Protein AF-A0A379V4L3-F1 (afdb_monomer_lite)

Organism: Salmonella enterica I (NCBI:txid59201)

Secondary structure (DSSP, 8-state):
-HHHHHHHHHHHHHHHHHHHHHHHHHHHHHHHHHHHHHHHHHHHHHHHPPPSS--S----SS----SS-EEETTEEEE-SPB--PPPP-S----S---TT------SS--HHHHHHHHHHHHHHHHHHHHHHHHHHHTTSB-

Sequence (142 aa):
MSTKKELQKTEEDISGIKVKLLEIENNVNGLKIKVQDIDGKVSEIIVDYVSLSRTGTQTLSSSLSVSGNYSVNGTKVIGARQTGWTAATGAALLGAFNANQAYTVSATYTQSEVSAMATGLQQARQRIKALEDAIRTHGLIN

pLDDT: mean 97.51, std 3.06, range [66.75, 98.81]

Radius of gyration: 39.5 Å; chains: 1; bounding box: 78×30×121 Å

Structure (mmCIF, N/CA/C/O backbone):
data_AF-A0A379V4L3-F1
#
_entry.id   AF-A0A379V4L3-F1
#
loop_
_atom_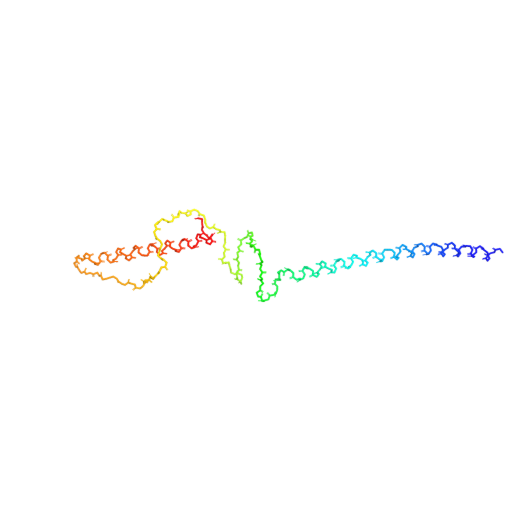site.group_PDB
_atom_site.id
_atom_site.type_symbol
_atom_site.label_atom_id
_atom_site.label_alt_id
_atom_site.label_comp_id
_atom_site.label_asym_id
_atom_site.label_entity_id
_atom_site.label_seq_id
_atom_site.pdbx_PDB_ins_code
_atom_site.Cartn_x
_atom_site.Cartn_y
_atom_site.Cartn_z
_atom_site.occupancy
_atom_site.B_iso_or_equiv
_atom_site.auth_seq_id
_atom_site.auth_comp_id
_atom_site.auth_asym_id
_atom_site.auth_atom_id
_atom_site.pdbx_PDB_model_num
ATOM 1 N N . MET A 1 1 ? 45.701 6.698 -76.635 1.00 66.75 1 MET A N 1
ATOM 2 C CA . MET A 1 1 ? 45.572 7.773 -75.620 1.00 66.75 1 MET A CA 1
ATOM 3 C C . MET A 1 1 ? 44.337 7.600 -74.723 1.00 66.75 1 MET A C 1
ATOM 5 O O . MET A 1 1 ? 44.477 7.789 -73.526 1.00 66.75 1 MET A O 1
ATOM 9 N N . SER A 1 2 ? 43.172 7.182 -75.247 1.00 83.44 2 SER A N 1
ATOM 10 C CA . SER A 1 2 ? 41.928 6.997 -74.462 1.00 83.44 2 SER A CA 1
ATOM 11 C C . SER A 1 2 ? 42.022 5.945 -73.337 1.00 83.44 2 SER A C 1
ATOM 13 O O . SER A 1 2 ? 41.715 6.269 -72.196 1.00 83.44 2 SER A O 1
ATOM 15 N N . THR A 1 3 ? 42.563 4.748 -73.592 1.00 91.69 3 THR A N 1
ATOM 16 C CA . THR A 1 3 ? 42.656 3.663 -72.587 1.00 91.69 3 THR A CA 1
ATOM 17 C C . THR A 1 3 ? 43.432 4.049 -71.323 1.00 91.69 3 THR A C 1
ATOM 19 O O . THR A 1 3 ? 43.044 3.678 -70.223 1.00 91.69 3 THR A O 1
ATOM 22 N N . LYS A 1 4 ? 44.509 4.835 -71.457 1.00 92.62 4 LYS A N 1
ATOM 23 C CA . LYS A 1 4 ? 45.320 5.292 -70.315 1.00 92.62 4 LYS A CA 1
ATOM 24 C C . LYS A 1 4 ? 44.554 6.276 -69.419 1.00 92.62 4 LYS A C 1
ATOM 26 O O . LYS A 1 4 ? 44.733 6.255 -68.210 1.00 92.62 4 LYS A O 1
ATOM 31 N N . LYS A 1 5 ? 43.698 7.118 -70.009 1.00 93.50 5 LYS A N 1
ATOM 32 C CA . LYS A 1 5 ? 42.857 8.073 -69.273 1.00 93.50 5 LYS A CA 1
ATOM 33 C C . LYS A 1 5 ? 41.744 7.359 -68.499 1.00 93.50 5 LYS A C 1
ATOM 35 O O . LYS A 1 5 ? 41.510 7.690 -67.344 1.00 93.50 5 LYS A O 1
ATOM 40 N N . GLU A 1 6 ? 41.107 6.363 -69.113 1.00 95.00 6 GLU A N 1
ATOM 41 C CA . GLU A 1 6 ? 40.108 5.524 -68.435 1.00 95.00 6 GLU A CA 1
ATOM 42 C C . GLU A 1 6 ? 40.730 4.704 -67.293 1.00 95.00 6 GLU A C 1
ATOM 44 O O . GLU A 1 6 ? 40.127 4.580 -66.228 1.00 95.00 6 GLU A O 1
ATOM 49 N N . LEU A 1 7 ? 41.963 4.205 -67.473 1.00 95.88 7 LEU A N 1
ATOM 50 C CA . LEU A 1 7 ? 42.713 3.511 -66.419 1.00 95.88 7 LEU A CA 1
ATOM 51 C C . LEU A 1 7 ? 42.954 4.427 -65.211 1.00 95.88 7 LEU A C 1
ATOM 53 O O . LEU A 1 7 ? 42.630 4.053 -64.091 1.00 95.88 7 LEU A O 1
ATOM 57 N N . GLN A 1 8 ? 43.451 5.644 -65.449 1.00 96.00 8 GLN A N 1
ATOM 58 C CA . GLN A 1 8 ? 43.707 6.618 -64.388 1.00 96.00 8 GLN A CA 1
ATOM 59 C C . GLN A 1 8 ? 42.426 6.981 -63.623 1.00 96.00 8 GLN A C 1
ATOM 61 O O . GLN A 1 8 ? 42.416 6.985 -62.396 1.00 96.00 8 GLN A O 1
ATOM 66 N N . LYS A 1 9 ? 41.320 7.230 -64.335 1.00 96.00 9 LYS A N 1
ATOM 67 C CA . LYS A 1 9 ? 40.023 7.494 -63.699 1.00 96.00 9 LYS A CA 1
ATOM 68 C C . LYS A 1 9 ? 39.566 6.311 -62.840 1.00 96.00 9 LYS A C 1
ATOM 70 O O . LYS A 1 9 ? 39.088 6.501 -61.729 1.00 96.00 9 LYS A O 1
ATOM 75 N N . THR A 1 10 ? 39.750 5.091 -63.340 1.00 96.88 10 THR A N 1
ATOM 76 C CA . THR A 1 10 ? 39.416 3.870 -62.597 1.00 96.88 10 THR A CA 1
ATOM 77 C C . THR A 1 10 ? 40.259 3.745 -61.323 1.00 96.88 10 THR A C 1
ATOM 79 O O . THR A 1 10 ? 39.732 3.375 -60.278 1.00 96.88 10 THR A O 1
ATOM 82 N N . GLU A 1 11 ? 41.553 4.073 -61.371 1.00 96.75 11 GLU A N 1
ATOM 83 C CA . GLU A 1 11 ? 42.432 4.093 -60.191 1.00 96.75 11 GLU A CA 1
ATOM 84 C C . GLU A 1 11 ? 41.975 5.128 -59.148 1.00 96.75 11 GLU A C 1
ATOM 86 O O . GLU A 1 11 ? 41.934 4.821 -57.953 1.00 96.75 11 GLU A O 1
ATOM 91 N N . GLU A 1 12 ? 41.578 6.324 -59.595 1.00 97.12 12 GLU A N 1
ATOM 92 C CA . GLU A 1 12 ? 41.015 7.383 -58.748 1.00 97.12 12 GLU A CA 1
ATOM 93 C C . GLU A 1 12 ? 39.692 6.940 -58.093 1.00 97.12 12 GLU A C 1
ATOM 95 O O . GLU A 1 12 ? 39.547 7.034 -56.870 1.00 97.12 12 GLU A O 1
ATOM 100 N N . ASP A 1 13 ? 38.766 6.374 -58.874 1.00 97.94 13 ASP A N 1
ATOM 101 C CA . ASP A 1 13 ? 37.480 5.857 -58.390 1.00 97.94 13 ASP A CA 1
ATOM 102 C C . ASP A 1 13 ? 37.679 4.717 -57.371 1.00 97.94 13 ASP A C 1
ATOM 104 O O . ASP A 1 13 ? 37.062 4.717 -56.301 1.00 97.94 13 ASP A O 1
ATOM 108 N N . ILE A 1 14 ? 38.588 3.770 -57.647 1.00 98.06 14 ILE A N 1
ATOM 109 C CA . ILE A 1 14 ? 38.945 2.678 -56.723 1.00 98.06 14 ILE A CA 1
ATOM 110 C C . ILE A 1 14 ? 39.512 3.235 -55.414 1.00 98.06 14 ILE A C 1
ATOM 112 O O . ILE A 1 14 ? 39.174 2.739 -54.336 1.00 98.06 14 ILE A O 1
ATOM 116 N N . SER A 1 15 ? 40.370 4.253 -55.486 1.00 97.56 15 SER A N 1
ATOM 117 C CA . SER A 1 15 ? 40.919 4.909 -54.297 1.00 97.56 15 SER A CA 1
ATOM 118 C C . SER A 1 15 ? 39.809 5.551 -53.455 1.00 97.56 15 SER A C 1
ATOM 120 O O . SER A 1 15 ? 39.729 5.312 -52.248 1.00 97.56 15 SER A O 1
ATOM 122 N N . GLY A 1 16 ? 38.879 6.274 -54.090 1.00 98.19 16 GLY A N 1
ATOM 123 C CA . GLY A 1 16 ? 37.725 6.872 -53.413 1.00 98.19 16 GLY A CA 1
ATOM 124 C C . GLY A 1 16 ? 36.792 5.839 -52.767 1.00 98.19 16 GLY A C 1
ATOM 125 O O . GLY A 1 16 ? 36.316 6.047 -51.649 1.00 98.19 16 GLY A O 1
ATOM 126 N N . ILE A 1 17 ? 36.563 4.700 -53.429 1.00 98.44 17 ILE A N 1
ATOM 127 C CA . ILE A 1 17 ? 35.773 3.588 -52.879 1.00 98.44 17 ILE A CA 1
ATOM 128 C C . ILE A 1 17 ? 36.450 2.992 -51.637 1.00 98.44 17 ILE A C 1
ATOM 130 O O . ILE A 1 17 ? 35.764 2.729 -50.651 1.00 98.44 17 ILE A O 1
ATOM 134 N N . LYS A 1 18 ? 37.781 2.825 -51.639 1.00 98.06 18 LYS A N 1
ATOM 135 C CA . LYS A 1 18 ? 38.526 2.305 -50.476 1.00 98.06 18 LYS A CA 1
ATOM 136 C C . LYS A 1 18 ? 38.369 3.189 -49.239 1.00 98.06 18 LYS A C 1
ATOM 138 O O . LYS A 1 18 ? 38.158 2.659 -48.153 1.00 98.06 18 LYS A O 1
ATOM 143 N N . VAL A 1 19 ? 38.430 4.515 -49.390 1.00 98.25 19 VAL A N 1
ATOM 144 C CA . VAL A 1 19 ? 38.240 5.446 -48.260 1.00 98.25 19 VAL A CA 1
ATOM 145 C C . VAL A 1 19 ? 36.835 5.309 -47.674 1.00 98.25 19 VAL A C 1
ATOM 147 O O . VAL A 1 19 ? 36.688 5.113 -46.470 1.00 98.25 19 VAL A O 1
ATOM 150 N N . LYS A 1 20 ? 35.804 5.320 -48.527 1.00 98.38 20 LYS A N 1
ATOM 151 C CA . LYS A 1 20 ? 34.413 5.143 -48.082 1.00 98.38 20 LYS A CA 1
ATOM 152 C C . LYS A 1 20 ? 34.188 3.790 -47.407 1.00 98.38 20 LYS A C 1
ATOM 154 O O . LYS A 1 20 ? 33.438 3.720 -46.440 1.00 98.38 20 LYS A O 1
ATOM 159 N N . LEU A 1 21 ? 34.830 2.724 -47.891 1.00 98.38 21 LEU A N 1
ATOM 160 C CA . LEU A 1 21 ? 34.747 1.402 -47.268 1.00 98.38 21 LEU A CA 1
ATOM 161 C C . LEU A 1 21 ? 35.324 1.418 -45.847 1.00 98.38 21 LEU A C 1
ATOM 163 O O . LEU A 1 21 ? 34.658 0.946 -44.933 1.00 98.38 21 LEU A O 1
ATOM 167 N N . LEU A 1 22 ? 36.495 2.028 -45.646 1.00 98.31 22 LEU A N 1
ATOM 168 C CA . LEU A 1 22 ? 37.100 2.175 -44.316 1.00 98.31 22 LEU A CA 1
ATOM 169 C C . LEU A 1 22 ? 36.213 2.995 -43.368 1.00 98.31 22 LEU A C 1
ATOM 171 O O . LEU A 1 22 ? 36.046 2.643 -42.201 1.00 98.31 22 LEU A O 1
ATOM 175 N N . GLU A 1 23 ? 35.612 4.083 -43.856 1.00 98.38 23 GLU A N 1
ATOM 176 C CA . GLU A 1 23 ? 34.650 4.873 -43.079 1.00 98.38 23 GLU A CA 1
ATOM 177 C C . GLU A 1 23 ? 33.422 4.040 -42.684 1.00 98.38 23 GLU A C 1
ATOM 179 O O . GLU A 1 23 ? 32.984 4.087 -41.533 1.00 98.38 23 GLU A O 1
ATOM 184 N N . ILE A 1 24 ? 32.887 3.237 -43.609 1.00 98.50 24 ILE A N 1
ATOM 185 C CA . ILE A 1 24 ? 31.759 2.336 -43.348 1.00 98.50 24 ILE A CA 1
ATOM 186 C C . ILE A 1 24 ? 32.139 1.265 -42.323 1.00 98.50 24 ILE A C 1
ATOM 188 O O . ILE A 1 24 ? 31.383 1.058 -41.378 1.00 98.50 24 ILE A O 1
ATOM 192 N N . GLU A 1 25 ? 33.293 0.612 -42.458 1.00 98.38 25 GLU A N 1
ATOM 193 C CA . GLU A 1 25 ? 33.774 -0.400 -41.507 1.00 98.38 25 GLU A CA 1
ATOM 194 C C . GLU A 1 25 ? 33.911 0.183 -40.096 1.00 98.38 25 GLU A C 1
ATOM 196 O O . GLU A 1 25 ? 33.430 -0.406 -39.123 1.00 98.38 25 GLU A O 1
ATOM 201 N N . ASN A 1 26 ? 34.483 1.384 -39.983 1.00 98.25 26 ASN A N 1
ATOM 202 C CA . ASN A 1 26 ? 34.589 2.099 -38.714 1.00 98.25 26 ASN A CA 1
ATOM 203 C C . ASN A 1 26 ? 33.212 2.435 -38.125 1.00 98.25 26 ASN A C 1
ATOM 205 O O . ASN A 1 26 ? 32.972 2.204 -36.937 1.00 98.25 26 ASN A O 1
ATOM 209 N N . ASN A 1 27 ? 32.283 2.923 -38.949 1.00 98.56 27 ASN A N 1
ATOM 210 C CA . ASN A 1 27 ? 30.920 3.229 -38.520 1.00 98.56 27 ASN A CA 1
ATOM 211 C C . ASN A 1 27 ? 30.170 1.973 -38.056 1.00 98.56 27 ASN A C 1
ATOM 213 O O . ASN A 1 27 ? 29.530 1.994 -37.004 1.00 98.56 27 ASN A O 1
ATOM 217 N N . VAL A 1 28 ? 30.272 0.867 -38.797 1.00 98.69 28 VAL A N 1
ATOM 218 C CA . VAL A 1 28 ? 29.655 -0.424 -38.453 1.00 98.69 28 VAL A CA 1
ATOM 219 C C . VAL A 1 28 ? 30.221 -0.962 -37.140 1.00 98.69 28 VAL A C 1
ATOM 221 O O . VAL A 1 28 ? 29.453 -1.388 -36.276 1.00 98.69 28 VAL A O 1
ATOM 224 N N . ASN A 1 29 ? 31.537 -0.878 -36.940 1.00 98.50 29 ASN A N 1
ATOM 225 C CA . ASN A 1 29 ? 32.169 -1.264 -35.679 1.00 98.50 29 ASN A CA 1
ATOM 226 C C . ASN A 1 29 ? 31.668 -0.407 -34.507 1.00 98.50 29 ASN A C 1
ATOM 228 O O . ASN A 1 29 ? 31.318 -0.943 -33.454 1.00 98.50 29 ASN A O 1
ATOM 232 N N . GLY A 1 30 ? 31.549 0.909 -34.702 1.00 98.50 30 GLY A N 1
ATOM 233 C CA . GLY A 1 30 ? 30.978 1.810 -33.701 1.00 98.50 30 GLY A CA 1
ATOM 234 C C . GLY A 1 30 ? 29.515 1.491 -33.370 1.00 98.50 30 GLY A C 1
ATOM 235 O O . GLY A 1 30 ? 29.124 1.505 -32.202 1.00 98.50 30 GLY A O 1
ATOM 236 N N . LEU A 1 31 ? 28.699 1.160 -34.376 1.00 98.75 31 LEU A N 1
ATOM 237 C CA . LEU A 1 31 ? 27.306 0.750 -34.180 1.00 98.75 31 LEU A CA 1
ATOM 238 C C . LEU A 1 31 ? 27.197 -0.580 -33.430 1.00 98.75 31 LEU A C 1
ATOM 240 O O . LEU A 1 31 ? 26.359 -0.699 -32.540 1.00 98.75 31 LEU A O 1
ATOM 244 N N . LYS A 1 32 ? 28.063 -1.552 -33.731 1.00 98.69 32 LYS A N 1
ATOM 245 C CA . LYS A 1 32 ? 28.089 -2.850 -33.044 1.00 98.69 32 LYS A CA 1
ATOM 246 C C . LYS A 1 32 ? 28.295 -2.692 -31.537 1.00 98.69 32 LYS A C 1
ATOM 248 O O . LYS A 1 32 ? 27.556 -3.291 -30.762 1.00 98.69 32 LYS A O 1
ATOM 253 N N . ILE A 1 33 ? 29.238 -1.841 -31.131 1.00 98.62 33 ILE A N 1
ATOM 254 C CA . ILE A 1 33 ? 29.503 -1.548 -29.714 1.00 98.62 33 ILE A CA 1
ATOM 255 C C . ILE A 1 33 ? 28.269 -0.924 -29.051 1.00 98.62 33 ILE A C 1
ATOM 257 O O . ILE A 1 33 ? 27.863 -1.353 -27.974 1.00 98.62 33 ILE A O 1
ATOM 261 N N . LYS A 1 34 ? 27.630 0.054 -29.708 1.00 98.75 34 LYS A N 1
ATOM 262 C CA . LYS A 1 34 ? 26.408 0.691 -29.187 1.00 98.75 34 LYS A CA 1
ATOM 263 C C . LYS A 1 34 ? 25.262 -0.305 -29.013 1.0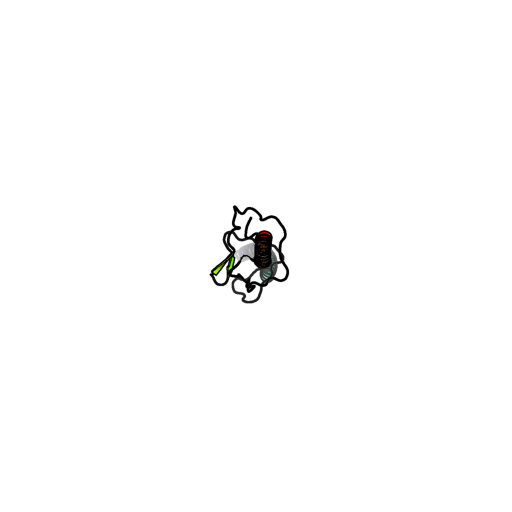0 98.75 34 LYS A C 1
ATOM 265 O O . LYS A 1 34 ? 24.546 -0.229 -28.023 1.00 98.75 34 LYS A O 1
ATOM 270 N N . VAL A 1 35 ? 25.087 -1.233 -29.954 1.00 98.81 35 VAL A N 1
ATOM 271 C CA . VAL A 1 35 ? 24.055 -2.277 -29.861 1.00 98.81 35 VAL A CA 1
ATOM 272 C C . VAL A 1 35 ? 24.321 -3.205 -28.677 1.00 98.81 35 VAL A C 1
ATOM 274 O O . VAL A 1 35 ? 23.392 -3.503 -27.938 1.00 98.81 35 VAL A O 1
ATOM 277 N N . GLN A 1 36 ? 25.573 -3.610 -28.458 1.00 98.69 36 GLN A N 1
ATOM 278 C CA . GLN A 1 36 ? 25.943 -4.446 -27.310 1.00 98.69 36 GLN A CA 1
ATOM 279 C C . GLN A 1 36 ? 25.698 -3.738 -25.967 1.00 98.69 36 GLN A C 1
ATOM 281 O O . GLN A 1 36 ? 25.189 -4.355 -25.037 1.00 98.69 36 GLN A O 1
ATOM 286 N N . ASP A 1 37 ? 26.008 -2.442 -25.873 1.00 98.69 37 ASP A N 1
ATOM 287 C CA . ASP A 1 37 ? 25.720 -1.633 -24.679 1.00 98.69 37 ASP A CA 1
ATOM 288 C C . ASP A 1 37 ? 24.208 -1.509 -24.413 1.00 98.69 37 ASP A C 1
ATOM 290 O O . ASP A 1 37 ? 23.754 -1.659 -23.279 1.00 98.69 37 ASP A O 1
ATOM 294 N N . ILE A 1 38 ? 23.408 -1.288 -25.462 1.00 98.75 38 ILE A N 1
ATOM 295 C CA . ILE A 1 38 ? 21.944 -1.229 -25.350 1.00 98.75 38 ILE A CA 1
ATOM 296 C C . ILE A 1 38 ? 21.374 -2.575 -24.894 1.00 98.75 38 ILE A C 1
ATOM 298 O O . ILE A 1 38 ? 20.514 -2.596 -24.018 1.00 98.75 38 ILE A O 1
ATOM 302 N N . ASP A 1 39 ? 21.852 -3.684 -25.455 1.00 98.69 39 ASP A N 1
ATOM 303 C CA . ASP A 1 39 ? 21.407 -5.033 -25.091 1.00 98.69 39 ASP A CA 1
ATOM 304 C C . ASP A 1 39 ? 21.683 -5.349 -23.610 1.00 98.69 39 ASP A C 1
ATOM 306 O O . ASP A 1 39 ? 20.813 -5.858 -22.894 1.00 98.69 39 ASP A O 1
ATOM 310 N N . GLY A 1 40 ? 22.854 -4.935 -23.110 1.00 98.62 40 GLY A N 1
ATOM 311 C CA . GLY A 1 40 ? 23.191 -5.007 -21.688 1.00 98.62 40 GLY A CA 1
ATOM 312 C C . GLY A 1 40 ? 22.224 -4.201 -20.816 1.00 98.62 40 GLY A C 1
ATOM 313 O O . GLY A 1 40 ? 21.623 -4.746 -19.891 1.00 98.62 40 GLY A O 1
ATOM 314 N N . LYS A 1 41 ? 21.989 -2.929 -21.157 1.00 98.69 41 LYS A N 1
ATOM 315 C CA . LYS A 1 41 ? 21.054 -2.055 -20.422 1.00 98.69 41 LYS A CA 1
ATOM 316 C C . LYS A 1 41 ? 19.620 -2.582 -20.422 1.00 98.69 41 LYS A C 1
ATOM 318 O O . LYS A 1 41 ? 18.924 -2.495 -19.413 1.00 98.69 41 LYS A O 1
ATOM 323 N N . VAL A 1 42 ? 19.157 -3.129 -21.545 1.00 98.69 42 VAL A N 1
ATOM 324 C CA . VAL A 1 42 ? 17.825 -3.743 -21.643 1.00 98.69 42 VAL A CA 1
ATOM 325 C C . VAL A 1 42 ? 17.734 -4.969 -20.737 1.00 98.69 42 VAL A C 1
ATOM 327 O O . VAL A 1 42 ? 16.736 -5.130 -20.034 1.00 98.69 42 VAL A O 1
ATOM 330 N N . SER A 1 43 ? 18.780 -5.795 -20.703 1.00 98.38 43 SER A N 1
ATOM 331 C CA . SER A 1 43 ? 18.841 -6.965 -19.824 1.00 98.38 43 SER A CA 1
ATOM 332 C C . SER A 1 43 ? 18.758 -6.576 -18.345 1.00 98.38 43 SER A C 1
ATOM 334 O O . SER A 1 43 ? 18.002 -7.198 -17.601 1.00 98.38 43 SER A O 1
ATOM 336 N N . GLU A 1 44 ? 19.459 -5.516 -17.932 1.00 98.56 44 GLU A N 1
ATOM 337 C CA . GLU A 1 44 ? 19.383 -4.971 -16.568 1.00 98.56 44 GLU A CA 1
ATOM 338 C C . GLU A 1 44 ? 17.963 -4.494 -16.215 1.00 98.56 44 GLU A C 1
ATOM 340 O O . GLU A 1 44 ? 17.431 -4.846 -15.163 1.00 98.56 44 GLU A O 1
ATOM 345 N N . ILE A 1 45 ? 17.297 -3.764 -17.118 1.00 98.38 45 ILE A N 1
ATOM 346 C CA . ILE A 1 45 ? 15.920 -3.288 -16.900 1.00 98.38 45 ILE A CA 1
ATOM 347 C C . ILE A 1 45 ? 14.936 -4.458 -16.758 1.00 98.38 45 ILE A C 1
ATOM 349 O O . ILE A 1 45 ? 14.069 -4.433 -15.884 1.00 98.38 45 ILE A O 1
ATOM 353 N N . ILE A 1 46 ? 15.050 -5.486 -17.607 1.00 97.44 46 ILE A N 1
ATOM 354 C CA . ILE A 1 46 ? 14.114 -6.625 -17.638 1.00 97.44 46 ILE A CA 1
ATOM 355 C C . ILE A 1 46 ? 14.114 -7.414 -16.323 1.00 97.44 46 ILE A C 1
ATOM 357 O O . ILE A 1 46 ? 13.083 -7.987 -15.959 1.00 97.44 46 ILE A O 1
ATOM 361 N N . VAL A 1 47 ? 15.233 -7.455 -15.600 1.00 97.06 47 VAL A N 1
ATOM 362 C CA . VAL A 1 47 ? 15.323 -8.216 -14.344 1.00 97.06 47 VAL A CA 1
ATOM 363 C C . VAL A 1 47 ? 14.957 -7.401 -13.101 1.00 97.06 47 VAL A C 1
ATOM 365 O O . VAL A 1 47 ? 14.584 -8.005 -12.099 1.00 97.06 47 VAL A O 1
ATOM 368 N N . ASP A 1 48 ? 15.011 -6.067 -13.163 1.00 98.06 48 ASP 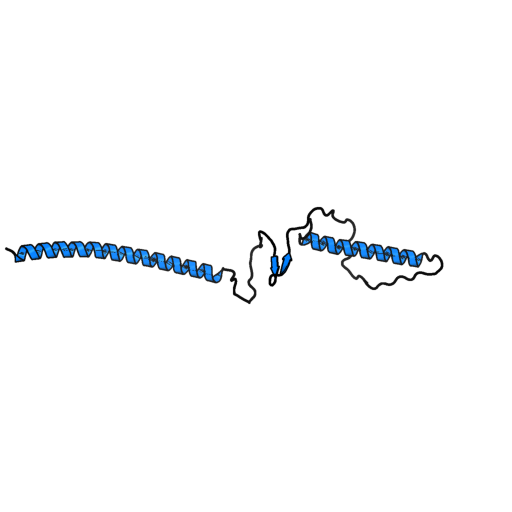A N 1
ATOM 369 C CA . ASP A 1 48 ? 14.796 -5.183 -12.001 1.00 98.06 48 ASP A CA 1
ATOM 370 C C . ASP A 1 48 ? 13.410 -4.501 -11.979 1.00 98.06 48 ASP A C 1
ATOM 372 O O . ASP A 1 48 ? 12.926 -4.074 -10.931 1.00 98.06 48 ASP A O 1
ATOM 376 N N . TYR A 1 49 ? 12.715 -4.410 -13.120 1.00 98.06 49 TYR A N 1
ATOM 377 C CA . TYR A 1 49 ? 11.428 -3.708 -13.186 1.00 98.06 49 TYR A CA 1
ATOM 378 C C . TYR A 1 49 ? 10.265 -4.433 -12.473 1.00 98.06 49 TYR A C 1
ATOM 380 O O . TYR A 1 49 ? 10.155 -5.664 -12.451 1.00 98.06 49 TYR A O 1
ATOM 388 N N . VAL A 1 50 ? 9.300 -3.641 -11.984 1.00 98.31 50 VAL A N 1
ATOM 389 C CA . VAL A 1 50 ? 7.993 -4.124 -11.509 1.00 98.31 50 VAL A CA 1
ATOM 390 C C . VAL A 1 50 ? 6.990 -4.116 -12.665 1.00 98.31 50 VAL A C 1
ATOM 392 O O . VAL A 1 50 ? 6.669 -3.071 -13.229 1.00 98.31 50 VAL A O 1
ATOM 395 N N . SER A 1 51 ? 6.468 -5.288 -13.019 1.00 98.31 51 SER A N 1
ATOM 396 C CA . SER A 1 51 ? 5.521 -5.469 -14.121 1.00 98.31 51 SER A CA 1
ATOM 397 C C . SER A 1 51 ? 4.084 -5.131 -13.728 1.00 98.31 51 SER A C 1
ATOM 399 O O . SER A 1 51 ? 3.619 -5.519 -12.658 1.00 98.31 51 SER A O 1
ATOM 401 N N . LEU A 1 52 ? 3.351 -4.486 -14.641 1.00 97.50 52 LEU A N 1
ATOM 402 C CA . LEU A 1 52 ? 1.927 -4.163 -14.481 1.00 97.50 52 LEU A CA 1
ATOM 403 C C . LEU A 1 52 ? 0.983 -5.326 -14.832 1.00 97.50 52 LEU A C 1
ATOM 405 O O . LEU A 1 52 ? -0.190 -5.285 -14.476 1.00 97.50 52 LEU A O 1
ATOM 409 N N . SER A 1 53 ? 1.467 -6.348 -15.543 1.00 97.50 53 SER A N 1
ATOM 410 C CA . SER A 1 53 ? 0.663 -7.498 -15.992 1.00 97.50 53 SER A CA 1
ATOM 411 C C . SER A 1 53 ? 1.010 -8.805 -15.278 1.00 97.50 53 SER A C 1
ATOM 413 O O . SER A 1 53 ? 0.309 -9.804 -15.438 1.00 97.50 53 SER A O 1
ATOM 415 N N . ARG A 1 54 ? 2.098 -8.826 -14.498 1.00 97.56 54 ARG A N 1
ATOM 416 C CA . ARG A 1 54 ? 2.522 -10.005 -13.738 1.00 97.56 54 ARG A CA 1
ATOM 417 C C . ARG A 1 54 ? 1.554 -10.239 -12.577 1.00 97.56 54 ARG A C 1
ATOM 419 O O . ARG A 1 54 ? 1.291 -9.334 -11.795 1.00 97.56 54 ARG A O 1
ATOM 426 N N . THR A 1 55 ? 1.047 -11.463 -12.464 1.00 96.56 55 THR A N 1
ATOM 427 C CA . THR A 1 55 ? 0.059 -11.855 -11.443 1.00 96.56 55 THR A CA 1
ATOM 428 C C . THR A 1 55 ? 0.690 -12.393 -10.157 1.00 96.56 55 THR A C 1
ATOM 430 O O . THR A 1 55 ? 0.040 -12.403 -9.115 1.00 96.56 55 THR A O 1
ATOM 433 N N . GLY A 1 56 ? 1.947 -12.841 -10.214 1.00 97.00 56 GLY A N 1
ATOM 434 C CA . GLY A 1 56 ? 2.709 -13.263 -9.037 1.00 97.00 56 GLY A CA 1
ATOM 435 C C . GLY A 1 56 ? 3.182 -12.084 -8.184 1.00 97.00 56 GLY A C 1
ATOM 436 O O . GLY A 1 56 ? 3.306 -10.960 -8.672 1.00 97.00 56 GLY A O 1
ATOM 437 N N . THR A 1 57 ? 3.481 -12.353 -6.911 1.00 97.75 57 THR A N 1
ATOM 438 C CA . THR A 1 57 ? 4.046 -11.365 -5.980 1.00 97.75 57 THR A CA 1
ATOM 439 C C . THR A 1 57 ? 5.344 -10.768 -6.526 1.00 97.75 57 THR A C 1
ATOM 441 O O . THR A 1 57 ? 6.203 -11.485 -7.035 1.00 97.75 57 THR A O 1
ATOM 444 N N . GLN A 1 58 ? 5.489 -9.451 -6.389 1.00 98.25 58 GLN A N 1
ATOM 445 C CA . GLN A 1 58 ? 6.701 -8.704 -6.721 1.00 98.25 58 GLN A CA 1
ATOM 446 C C . GLN A 1 58 ? 7.188 -7.999 -5.458 1.00 98.25 58 GLN A C 1
ATOM 448 O O . GLN A 1 58 ? 6.378 -7.449 -4.711 1.00 98.25 58 GLN A O 1
ATOM 453 N N . THR A 1 59 ? 8.494 -8.033 -5.218 1.00 97.94 59 THR A N 1
ATOM 454 C CA . THR A 1 59 ? 9.096 -7.529 -3.981 1.00 97.94 59 THR A CA 1
ATOM 455 C C . THR A 1 59 ? 9.947 -6.308 -4.282 1.00 97.94 59 THR A C 1
ATOM 457 O O . THR A 1 59 ? 10.712 -6.305 -5.240 1.00 97.94 59 THR A O 1
ATOM 460 N N . LEU A 1 60 ? 9.827 -5.289 -3.434 1.00 98.38 60 LEU A N 1
ATOM 461 C CA . LEU A 1 60 ? 10.700 -4.122 -3.423 1.00 98.38 60 LEU A CA 1
ATOM 462 C C . LEU A 1 60 ? 11.618 -4.212 -2.205 1.00 98.38 60 LEU A C 1
ATOM 464 O O . LEU A 1 60 ? 11.148 -4.461 -1.096 1.00 98.38 60 LEU A O 1
ATOM 468 N N . SER A 1 61 ? 12.912 -3.973 -2.402 1.00 98.19 61 SER A N 1
ATOM 469 C CA . SER A 1 61 ? 13.879 -3.857 -1.298 1.00 98.19 61 SER A CA 1
ATOM 470 C C . SER A 1 61 ? 13.872 -2.467 -0.648 1.00 98.19 61 SER A C 1
ATOM 472 O O . SER A 1 61 ? 14.533 -2.251 0.365 1.00 98.19 61 SER A O 1
ATOM 474 N N . SER A 1 62 ? 13.153 -1.510 -1.237 1.00 98.25 62 SER A N 1
ATOM 475 C CA . SER A 1 62 ? 13.062 -0.117 -0.806 1.00 98.25 62 SER A CA 1
ATOM 476 C C . SER A 1 62 ? 11.667 0.238 -0.284 1.00 98.25 62 SER A C 1
ATOM 478 O O . SER A 1 62 ? 10.682 -0.464 -0.521 1.00 98.25 62 SER A O 1
ATOM 480 N N . SER A 1 63 ? 11.574 1.366 0.424 1.00 98.12 63 SER A N 1
ATOM 481 C CA . SER A 1 63 ? 10.296 1.975 0.800 1.00 98.12 63 SER A CA 1
ATOM 482 C C . SER A 1 63 ? 9.532 2.480 -0.429 1.00 98.12 63 SER A C 1
ATOM 484 O O . SER A 1 63 ? 10.133 2.985 -1.376 1.00 98.12 63 SER A O 1
ATOM 486 N N . LEU A 1 64 ? 8.198 2.428 -0.375 1.00 98.00 64 LEU A N 1
ATOM 487 C CA . LEU A 1 64 ? 7.307 2.898 -1.437 1.00 98.00 64 LEU A CA 1
ATOM 488 C C . LEU A 1 64 ? 6.550 4.164 -1.010 1.00 98.00 64 LEU A C 1
ATOM 490 O O . LEU A 1 64 ? 5.994 4.236 0.086 1.00 98.00 64 LEU A O 1
ATOM 494 N N . SER A 1 65 ? 6.503 5.151 -1.902 1.00 97.00 65 SER A N 1
ATOM 495 C CA . SER A 1 65 ? 5.693 6.364 -1.766 1.00 97.00 65 SER A CA 1
ATOM 496 C C . SER A 1 65 ? 4.850 6.563 -3.023 1.00 97.00 65 SER A C 1
ATOM 498 O O . SER A 1 65 ? 5.282 6.216 -4.122 1.00 97.00 65 SER A O 1
ATOM 500 N N . VAL A 1 66 ? 3.649 7.120 -2.866 1.00 97.38 66 VAL A N 1
ATOM 501 C CA . VAL A 1 66 ? 2.696 7.382 -3.955 1.00 97.38 66 VAL A CA 1
ATOM 502 C C . VAL A 1 66 ? 2.084 8.772 -3.788 1.00 97.38 66 VAL A C 1
ATOM 504 O O . VAL A 1 66 ? 1.896 9.239 -2.668 1.00 97.38 66 VAL A O 1
ATOM 507 N N . SER A 1 67 ? 1.738 9.440 -4.890 1.00 94.88 67 SER A N 1
ATOM 508 C CA . SER A 1 67 ? 1.194 10.810 -4.871 1.00 94.88 67 SER A CA 1
ATOM 509 C C . SER A 1 67 ? -0.290 10.906 -4.484 1.00 94.88 67 SER A C 1
ATOM 511 O O . SER A 1 67 ? -0.792 12.008 -4.279 1.00 94.88 67 SER A O 1
ATOM 513 N N . GLY A 1 68 ? -1.005 9.779 -4.380 1.00 94.81 68 GLY A N 1
ATOM 514 C CA . GLY A 1 68 ? -2.452 9.753 -4.149 1.00 94.81 68 GLY A CA 1
ATOM 515 C C . GLY A 1 68 ? -2.886 8.760 -3.077 1.00 94.81 68 GLY A C 1
ATOM 516 O O . GLY A 1 68 ? -3.009 9.097 -1.902 1.00 94.81 68 GLY A O 1
ATOM 517 N N . ASN A 1 69 ? -3.211 7.540 -3.495 1.00 97.50 69 ASN A N 1
ATOM 518 C CA . ASN A 1 69 ? -3.730 6.498 -2.618 1.00 97.50 69 ASN A CA 1
ATOM 519 C C . ASN A 1 69 ? -3.208 5.125 -3.042 1.00 97.50 69 ASN A C 1
ATOM 521 O O . ASN A 1 69 ? -2.830 4.931 -4.196 1.00 97.50 69 ASN A O 1
ATOM 525 N N . TYR A 1 70 ? -3.243 4.177 -2.112 1.00 98.50 70 TYR A N 1
ATOM 526 C CA . TYR A 1 70 ? -3.127 2.764 -2.441 1.00 98.50 70 TYR A CA 1
ATOM 527 C C . TYR A 1 70 ? -4.519 2.194 -2.696 1.00 98.50 70 TYR A C 1
ATOM 529 O O . TYR A 1 70 ? -5.454 2.444 -1.926 1.00 98.50 70 TYR A O 1
ATOM 537 N N . SER A 1 71 ? -4.636 1.404 -3.760 1.00 98.25 71 SER A N 1
ATOM 538 C CA . SER A 1 71 ? -5.858 0.706 -4.151 1.00 98.25 71 SER A CA 1
ATOM 539 C C . SER A 1 71 ? -5.576 -0.773 -4.399 1.00 98.25 71 SER A C 1
ATOM 541 O O . SER A 1 71 ? -4.518 -1.128 -4.911 1.00 98.25 71 SER A O 1
ATOM 543 N N . VAL A 1 72 ? -6.542 -1.627 -4.070 1.00 98.06 72 VAL A N 1
ATOM 544 C CA . VAL A 1 72 ? -6.529 -3.066 -4.361 1.00 98.06 72 VAL A CA 1
ATOM 545 C C . VAL A 1 72 ? -7.763 -3.370 -5.201 1.00 98.06 72 VAL A C 1
ATOM 547 O O . VAL A 1 72 ? -8.878 -3.050 -4.795 1.00 98.06 72 VAL A O 1
ATOM 550 N N . ASN A 1 73 ? -7.571 -3.943 -6.393 1.00 96.56 73 ASN A N 1
ATOM 551 C CA . ASN A 1 73 ? -8.652 -4.252 -7.342 1.00 96.56 73 ASN A CA 1
ATOM 552 C C . ASN A 1 73 ? -9.574 -3.047 -7.623 1.00 96.56 73 ASN A C 1
ATOM 554 O O . ASN A 1 73 ? -10.796 -3.159 -7.597 1.00 96.56 73 ASN A O 1
ATOM 558 N N . GLY A 1 74 ? -8.982 -1.863 -7.816 1.00 96.94 74 GLY A N 1
ATOM 559 C CA . GLY A 1 74 ? -9.716 -0.613 -8.056 1.00 96.94 74 GLY A CA 1
ATOM 560 C C . GLY A 1 74 ? -10.402 -0.005 -6.824 1.00 96.94 74 GLY A C 1
ATOM 561 O O . GLY A 1 74 ? -10.937 1.095 -6.915 1.00 96.94 74 GLY A O 1
ATOM 562 N N . THR A 1 75 ? -10.362 -0.668 -5.665 1.00 98.25 75 THR A N 1
ATOM 563 C CA . THR A 1 75 ? -10.921 -0.149 -4.410 1.00 98.25 75 THR A CA 1
ATOM 564 C C . THR A 1 75 ? -9.837 0.539 -3.594 1.00 98.25 75 THR A C 1
ATOM 566 O O . THR A 1 75 ? -8.817 -0.072 -3.272 1.00 98.25 75 THR A O 1
ATOM 569 N N . LYS A 1 76 ? -10.061 1.801 -3.219 1.00 98.06 76 LYS A N 1
ATOM 570 C CA . LYS A 1 76 ? -9.152 2.558 -2.349 1.00 98.06 76 LYS A CA 1
ATOM 571 C C . LYS A 1 76 ? -9.049 1.900 -0.969 1.00 98.06 76 LYS A C 1
ATOM 573 O O . LYS A 1 76 ? -10.067 1.715 -0.309 1.00 98.06 76 LYS A O 1
ATOM 578 N N . VAL A 1 77 ? -7.822 1.634 -0.514 1.00 98.31 77 VAL A N 1
ATOM 579 C CA . VAL A 1 77 ? -7.541 1.027 0.803 1.00 98.31 77 VAL A CA 1
ATOM 580 C C . VAL A 1 77 ? -6.783 1.954 1.753 1.00 98.31 77 VAL A C 1
ATOM 582 O O . VAL A 1 77 ? -7.092 1.973 2.938 1.00 98.31 77 VAL A O 1
ATOM 585 N N . ILE A 1 78 ? -5.839 2.765 1.258 1.00 98.31 78 ILE A N 1
ATOM 586 C CA . ILE A 1 78 ? -5.051 3.697 2.085 1.00 98.31 78 ILE A CA 1
ATOM 587 C C . ILE A 1 78 ? -4.996 5.060 1.396 1.00 98.31 78 ILE A C 1
ATOM 589 O O . ILE A 1 78 ? -4.657 5.151 0.218 1.00 98.31 78 ILE A O 1
ATOM 593 N N . GLY A 1 79 ? -5.344 6.121 2.125 1.00 97.56 79 GLY A N 1
ATOM 594 C CA . GLY A 1 79 ? -5.207 7.511 1.679 1.00 97.56 79 GLY A CA 1
ATOM 595 C C . GLY A 1 79 ? -4.106 8.260 2.429 1.00 97.56 79 GLY A C 1
ATOM 596 O O . GLY A 1 79 ? -3.240 7.653 3.053 1.00 97.56 79 GLY A O 1
ATOM 597 N N . ALA A 1 80 ? -4.171 9.592 2.396 1.00 97.50 80 ALA A N 1
ATOM 598 C CA . ALA A 1 80 ? -3.306 10.435 3.213 1.00 97.50 80 ALA A CA 1
ATOM 599 C C . ALA A 1 80 ? -3.539 10.197 4.718 1.00 97.50 80 ALA A C 1
ATOM 601 O O . ALA A 1 80 ? -4.675 9.950 5.146 1.00 97.50 80 ALA A O 1
ATOM 602 N N . ARG A 1 81 ? -2.463 10.328 5.508 1.00 98.19 81 ARG A N 1
ATOM 603 C CA . ARG A 1 81 ? -2.512 10.317 6.977 1.00 98.19 81 ARG A CA 1
ATOM 604 C C . ARG A 1 81 ? -3.556 11.321 7.462 1.00 98.19 81 ARG A C 1
ATOM 606 O O . ARG A 1 81 ? -3.522 12.483 7.062 1.00 98.19 81 ARG A O 1
ATOM 613 N N . GLN A 1 82 ? -4.460 10.882 8.330 1.00 98.25 82 GLN A N 1
ATOM 614 C CA . GLN A 1 82 ? -5.425 11.779 8.958 1.00 98.25 82 GLN A CA 1
ATOM 615 C C . GLN A 1 82 ? -4.724 12.640 10.007 1.00 98.25 82 GLN A C 1
ATOM 617 O O . GLN A 1 82 ? -3.948 12.127 10.813 1.00 98.25 82 GLN A O 1
ATOM 622 N N . THR A 1 83 ? -4.989 13.943 9.990 1.00 98.31 83 THR A N 1
ATOM 623 C CA . THR A 1 83 ? -4.360 14.915 10.888 1.00 98.31 83 THR A CA 1
ATOM 624 C C . THR A 1 83 ? -5.355 15.480 11.914 1.00 98.31 83 THR A C 1
ATOM 626 O O . THR A 1 83 ? -6.565 15.341 11.748 1.00 98.31 83 THR A O 1
ATOM 629 N N . GLY A 1 84 ? -4.856 16.116 12.982 1.00 98.31 84 GLY A N 1
ATOM 630 C CA . GLY A 1 84 ? -5.668 16.739 14.038 1.00 98.31 84 GLY A CA 1
ATOM 631 C C . GLY A 1 84 ? -5.970 15.859 15.259 1.00 98.31 84 GLY A C 1
ATOM 632 O O . GLY A 1 84 ? -6.672 16.305 16.164 1.00 98.31 84 GLY A O 1
ATOM 633 N N . TRP A 1 85 ? -5.437 14.638 15.329 1.00 98.38 85 TRP A N 1
ATOM 634 C CA . TRP A 1 85 ? -5.637 13.754 16.477 1.00 98.38 85 TRP A CA 1
ATOM 635 C C . TRP A 1 85 ? -4.747 14.162 17.655 1.00 98.38 85 TRP A C 1
ATOM 637 O O . TRP A 1 85 ? -3.557 14.433 17.496 1.00 98.38 85 TRP A O 1
ATOM 647 N N . THR A 1 86 ? -5.322 14.171 18.858 1.00 98.31 86 THR A N 1
ATOM 648 C CA . THR A 1 86 ? -4.564 14.268 20.114 1.00 98.31 86 THR A CA 1
ATOM 649 C C . THR A 1 86 ? -4.307 12.863 20.636 1.00 98.31 86 THR A C 1
ATOM 651 O O . THR A 1 86 ? -5.251 12.087 20.763 1.00 98.31 86 THR A O 1
ATOM 654 N N . ALA A 1 87 ? -3.047 12.537 20.927 1.00 98.19 87 ALA A N 1
ATOM 655 C CA . ALA A 1 87 ? -2.670 11.207 21.393 1.00 98.19 87 ALA A CA 1
ATOM 656 C C . ALA A 1 87 ? -3.285 10.886 22.761 1.00 98.19 87 ALA A C 1
ATOM 658 O O . ALA A 1 87 ? -3.119 11.655 23.715 1.00 98.19 87 ALA A O 1
ATOM 659 N N . ALA A 1 88 ? -3.956 9.737 22.877 1.00 98.19 88 ALA A N 1
ATOM 660 C CA . ALA A 1 88 ? -4.412 9.256 24.174 1.00 98.19 88 ALA A CA 1
ATOM 661 C C . ALA A 1 88 ? -3.228 8.956 25.105 1.00 98.19 88 ALA A C 1
ATOM 663 O O . ALA A 1 88 ? -2.180 8.448 24.701 1.00 98.19 88 ALA A O 1
ATOM 664 N N . THR A 1 89 ? -3.417 9.220 26.395 1.00 98.25 89 THR A N 1
ATOM 665 C CA . THR A 1 89 ? -2.448 8.910 27.454 1.00 98.25 89 THR A CA 1
ATOM 666 C C . THR A 1 89 ? -2.931 7.738 28.314 1.00 98.25 89 THR A C 1
ATOM 668 O O . THR A 1 89 ? -4.082 7.307 28.228 1.00 98.25 89 THR A O 1
ATOM 671 N N . GLY A 1 90 ? -2.039 7.189 29.143 1.00 97.69 90 GLY A N 1
ATOM 672 C CA . GLY A 1 90 ? -2.336 6.064 30.036 1.00 97.69 90 GLY A CA 1
ATOM 673 C C . GLY A 1 90 ? -1.930 4.696 29.480 1.00 97.69 90 GLY A C 1
ATOM 674 O O . GLY A 1 90 ? -1.260 4.589 28.453 1.00 97.69 90 GLY A O 1
ATOM 675 N N . ALA A 1 91 ? -2.300 3.635 30.199 1.00 98.31 91 ALA A N 1
ATOM 676 C CA . ALA A 1 91 ? -1.916 2.267 29.858 1.00 98.31 91 ALA A CA 1
ATOM 677 C C . ALA A 1 91 ? -2.744 1.703 28.689 1.00 98.31 91 ALA A C 1
ATOM 679 O O . ALA A 1 91 ? -3.944 1.950 28.597 1.00 98.31 91 ALA A O 1
ATOM 680 N N . ALA A 1 92 ? -2.108 0.915 27.824 1.00 98.56 92 ALA A N 1
ATOM 681 C CA . ALA A 1 92 ? -2.767 0.175 26.750 1.00 98.56 92 ALA A CA 1
ATOM 682 C C . ALA A 1 92 ? -3.048 -1.275 27.183 1.00 98.56 92 ALA A C 1
ATOM 684 O O . ALA A 1 92 ? -2.206 -1.902 27.828 1.00 98.56 92 ALA A O 1
ATOM 685 N N . LEU A 1 93 ? -4.207 -1.827 26.805 1.00 98.50 93 LEU A N 1
ATOM 686 C CA . LEU A 1 93 ? -4.569 -3.224 27.082 1.00 98.50 93 LEU A CA 1
ATOM 687 C C . LEU A 1 93 ? -4.406 -4.086 25.821 1.00 98.50 93 LEU A C 1
ATOM 689 O O . LEU A 1 93 ? -5.309 -4.194 24.986 1.00 98.50 93 LEU A O 1
ATOM 693 N N . LEU A 1 94 ? -3.237 -4.717 25.693 1.00 97.94 94 LEU A N 1
ATOM 694 C CA . LEU A 1 94 ? -2.910 -5.613 24.574 1.00 97.94 94 LEU A CA 1
ATOM 695 C C . LEU A 1 94 ? -3.327 -7.072 24.816 1.00 97.94 94 LEU A C 1
ATOM 697 O O . LEU A 1 94 ? -3.523 -7.807 23.851 1.00 97.94 94 LEU A O 1
ATOM 701 N N . GLY A 1 95 ? -3.481 -7.464 26.084 1.00 96.88 95 GLY A N 1
ATOM 702 C CA . GLY A 1 95 ? -3.834 -8.822 26.502 1.00 96.88 95 GLY A CA 1
ATOM 703 C C . GLY A 1 95 ? -5.307 -9.192 26.290 1.00 96.88 95 GLY A C 1
ATOM 704 O O . GLY A 1 95 ? -5.998 -8.632 25.438 1.00 96.88 95 GLY A O 1
ATOM 705 N N . ALA A 1 96 ? -5.782 -10.163 27.076 1.00 97.50 96 ALA A N 1
ATOM 706 C CA . ALA A 1 96 ? -7.145 -10.681 26.988 1.00 97.50 96 ALA A CA 1
ATOM 707 C C . ALA A 1 96 ? -8.205 -9.581 27.180 1.00 97.50 96 ALA A C 1
ATOM 709 O O . ALA A 1 96 ? -8.086 -8.725 28.056 1.00 97.50 96 ALA A O 1
ATOM 710 N N . PHE A 1 97 ? -9.263 -9.640 26.371 1.00 98.12 97 PHE A N 1
ATOM 711 C CA . PHE A 1 97 ? -10.393 -8.717 26.411 1.00 98.12 97 PHE A CA 1
ATOM 712 C C . PHE A 1 97 ? -11.684 -9.488 26.116 1.00 98.12 97 PHE A C 1
ATOM 714 O O . PHE A 1 97 ? -11.835 -10.043 25.027 1.00 98.12 97 PHE A O 1
ATOM 721 N N . ASN A 1 98 ? -12.610 -9.541 27.077 1.00 97.50 98 ASN A N 1
ATOM 722 C CA . ASN A 1 98 ? -13.914 -10.171 26.880 1.00 97.50 98 ASN A CA 1
ATOM 723 C C . ASN A 1 98 ? -14.925 -9.136 26.370 1.00 97.50 98 ASN A C 1
ATOM 725 O O . ASN A 1 98 ? -15.572 -8.448 27.157 1.00 97.50 98 ASN A O 1
ATOM 729 N N . ALA A 1 99 ? -15.079 -9.044 25.048 1.00 97.19 99 ALA A N 1
ATOM 730 C CA . ALA A 1 99 ? -16.046 -8.136 24.427 1.00 97.19 99 ALA A CA 1
ATOM 731 C C . ALA A 1 99 ? -17.515 -8.486 24.745 1.00 97.19 99 ALA A C 1
ATOM 733 O O . ALA A 1 99 ? -18.384 -7.634 24.597 1.00 97.19 99 ALA A O 1
ATOM 734 N N . ASN A 1 100 ? -17.784 -9.712 25.209 1.00 97.75 100 ASN A N 1
ATOM 735 C CA . ASN A 1 100 ? -19.118 -10.200 25.562 1.00 97.75 100 ASN A CA 1
ATOM 736 C C . ASN A 1 100 ? -19.370 -10.179 27.080 1.00 97.75 100 ASN A C 1
ATOM 738 O O . ASN A 1 100 ? -20.287 -10.845 27.560 1.00 97.75 100 ASN A O 1
ATOM 742 N N . GLN A 1 101 ? -18.544 -9.472 27.862 1.00 97.31 101 GLN A N 1
ATOM 743 C CA . GLN A 1 101 ? -18.727 -9.394 29.309 1.00 97.31 101 GLN A CA 1
ATOM 744 C C . GLN A 1 101 ? -20.057 -8.708 29.645 1.00 97.31 101 GLN A C 1
ATOM 746 O O . GLN A 1 101 ? -20.239 -7.520 29.384 1.00 97.31 101 GLN A O 1
ATOM 751 N N . ALA A 1 102 ? -20.964 -9.456 30.270 1.00 97.06 102 ALA A N 1
ATOM 752 C CA . ALA A 1 102 ? -22.168 -8.909 30.876 1.00 97.06 102 ALA A CA 1
ATOM 753 C C . ALA A 1 102 ? -21.881 -8.474 32.320 1.00 97.06 102 ALA A C 1
ATOM 755 O O . ALA A 1 102 ? -21.099 -9.118 33.027 1.00 97.06 102 ALA A O 1
ATOM 756 N N . TYR A 1 103 ? -22.530 -7.398 32.759 1.00 97.19 103 TYR A N 1
ATOM 757 C CA . TYR A 1 103 ? -22.466 -6.915 34.137 1.00 97.19 103 TYR A CA 1
ATOM 758 C C . TYR A 1 103 ? -23.849 -7.048 34.766 1.00 97.19 103 TYR A C 1
ATOM 760 O O . TYR A 1 103 ? -24.841 -6.613 34.182 1.00 97.19 103 TYR A O 1
ATOM 768 N N . THR A 1 104 ? -23.913 -7.672 35.939 1.00 97.38 104 THR A N 1
ATOM 769 C CA . THR A 1 104 ? -25.147 -7.766 36.722 1.00 97.38 104 THR A CA 1
ATOM 770 C C . THR A 1 104 ? -25.541 -6.382 37.225 1.00 97.38 104 THR A C 1
ATOM 772 O O . THR A 1 104 ? -24.677 -5.605 37.629 1.00 97.38 104 THR A O 1
ATOM 775 N N . VAL A 1 105 ? -26.840 -6.087 37.206 1.00 96.94 105 VAL A N 1
ATOM 776 C CA . VAL A 1 105 ? -27.414 -4.880 37.803 1.00 96.94 105 VAL A CA 1
ATOM 777 C C . VAL A 1 105 ? -28.604 -5.300 38.653 1.00 96.94 105 VAL A C 1
ATOM 779 O O . VAL A 1 105 ? -29.622 -5.755 38.128 1.00 96.94 105 VAL A O 1
ATOM 782 N N . SER A 1 106 ? -28.460 -5.171 39.965 1.00 97.56 106 SER A N 1
ATOM 783 C CA . SER A 1 106 ? -29.502 -5.495 40.935 1.00 97.56 106 SER A CA 1
ATOM 784 C C . SER A 1 106 ? -30.490 -4.336 41.137 1.00 97.56 106 SER A C 1
ATOM 786 O O . SER A 1 106 ? -30.212 -3.184 40.805 1.00 97.56 106 SER A O 1
ATOM 788 N N . ALA A 1 107 ? -31.668 -4.631 41.702 1.00 97.12 107 ALA A N 1
ATOM 789 C CA . ALA A 1 107 ? -32.709 -3.627 41.962 1.00 97.12 107 ALA A CA 1
ATOM 790 C C . ALA A 1 107 ? -32.318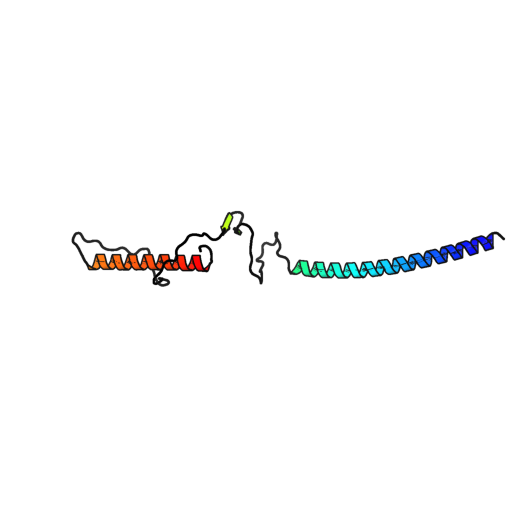 -2.606 43.050 1.00 97.12 107 ALA A C 1
ATOM 792 O O . ALA A 1 107 ? -32.800 -1.474 43.048 1.00 97.12 107 ALA A O 1
ATOM 793 N N . THR A 1 108 ? -31.451 -3.002 43.984 1.00 97.25 108 THR A N 1
ATOM 794 C CA . THR A 1 108 ? -30.854 -2.133 45.004 1.00 97.25 108 THR A CA 1
ATOM 795 C C . THR A 1 108 ? -29.374 -1.915 44.709 1.00 97.25 108 THR A C 1
ATOM 797 O O . THR A 1 108 ? -28.730 -2.722 44.039 1.00 97.25 108 THR A O 1
ATOM 800 N N . TYR A 1 109 ? -28.822 -0.814 45.223 1.00 96.94 109 TYR A N 1
ATOM 801 C CA . TYR A 1 109 ? -27.410 -0.490 45.040 1.00 96.94 109 TYR A CA 1
ATOM 802 C C . TYR A 1 109 ? -26.500 -1.618 45.541 1.00 96.94 109 TYR A C 1
ATOM 804 O O . TYR A 1 109 ? -26.536 -1.975 46.720 1.00 96.94 109 TYR A O 1
ATOM 812 N N . THR A 1 110 ? -25.632 -2.098 44.648 1.00 98.00 110 THR A N 1
ATOM 813 C CA . THR A 1 110 ? -24.600 -3.090 44.955 1.00 98.00 110 THR A CA 1
ATOM 814 C C . THR A 1 110 ? -23.238 -2.564 44.512 1.00 98.00 110 THR A C 1
ATOM 816 O O . THR A 1 110 ? -22.961 -2.413 43.323 1.00 98.00 110 THR A O 1
ATOM 819 N N . GLN A 1 111 ? -22.356 -2.277 45.471 1.00 97.81 111 GLN A N 1
ATOM 820 C CA . GLN A 1 111 ? -21.056 -1.656 45.193 1.00 97.81 111 GLN A CA 1
ATOM 821 C C . G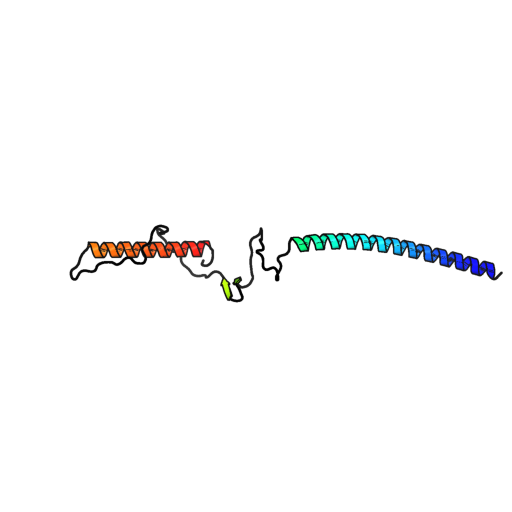LN A 1 111 ? -20.175 -2.502 44.260 1.00 97.81 111 GLN A C 1
ATOM 823 O O . GLN A 1 111 ? -19.537 -1.954 43.363 1.00 97.81 111 GLN A O 1
ATOM 828 N N . SER A 1 112 ? -20.157 -3.827 44.436 1.00 97.62 112 SER A N 1
ATOM 829 C CA . SER A 1 112 ? -19.336 -4.733 43.623 1.00 97.62 112 SER A CA 1
ATOM 830 C C . SER A 1 112 ? -19.746 -4.749 42.148 1.00 97.62 112 SER A C 1
ATOM 832 O O . SER A 1 112 ? -18.876 -4.839 41.283 1.00 97.62 112 SER A O 1
ATOM 834 N N . GLU A 1 113 ? -21.038 -4.598 41.846 1.00 98.19 113 GLU A N 1
ATOM 835 C CA . GLU A 1 113 ? -21.548 -4.477 40.474 1.00 98.19 113 GLU A CA 1
ATOM 836 C C . GLU A 1 113 ? -21.030 -3.192 39.816 1.00 98.19 113 GLU A C 1
ATOM 838 O O . GLU A 1 113 ? -20.516 -3.219 38.696 1.00 98.19 113 GLU A O 1
ATOM 843 N N . VAL A 1 114 ? -21.070 -2.071 40.546 1.00 98.19 114 VAL A N 1
ATOM 844 C CA . VAL A 1 114 ? -20.538 -0.784 40.075 1.00 98.19 114 VAL A CA 1
ATOM 845 C C . VAL A 1 114 ? -19.026 -0.847 39.864 1.00 98.19 114 VAL A C 1
ATOM 847 O O . VAL A 1 114 ? -18.530 -0.383 38.836 1.00 98.19 114 VAL A O 1
ATOM 850 N N . SER A 1 115 ? -18.283 -1.457 40.790 1.00 98.06 115 SER A N 1
ATOM 851 C CA . SER A 1 115 ? -16.840 -1.658 40.640 1.00 98.06 115 SER A CA 1
ATOM 852 C C . SER A 1 115 ? -16.502 -2.527 39.426 1.00 98.06 115 SER A C 1
ATOM 854 O O . SER A 1 115 ? -15.596 -2.172 38.674 1.00 98.06 115 SER A O 1
ATOM 856 N N . ALA A 1 116 ? -17.251 -3.607 39.177 1.00 98.00 116 ALA A N 1
ATOM 857 C CA . ALA A 1 116 ? -17.049 -4.461 38.008 1.00 98.00 116 ALA A CA 1
ATOM 858 C C . ALA A 1 116 ? -17.281 -3.697 36.693 1.00 98.00 116 ALA A C 1
ATOM 860 O O . ALA A 1 116 ? -16.457 -3.782 35.781 1.00 98.00 116 ALA A O 1
ATOM 861 N N . MET A 1 117 ? -18.347 -2.891 36.617 1.00 98.12 117 MET A N 1
ATOM 862 C CA . MET A 1 117 ? -18.607 -2.019 35.465 1.00 98.12 117 MET A CA 1
ATOM 863 C C . MET A 1 117 ? -17.494 -0.982 35.262 1.00 98.12 117 MET A C 1
ATOM 865 O O . MET A 1 117 ? -17.057 -0.761 34.132 1.00 98.12 117 MET A O 1
ATOM 869 N N . ALA A 1 118 ? -16.997 -0.368 36.340 1.00 98.38 118 ALA A N 1
ATOM 870 C CA . ALA A 1 118 ? -15.906 0.602 36.270 1.00 98.38 118 ALA A CA 1
ATOM 871 C C . ALA A 1 118 ? -14.603 -0.035 35.754 1.00 98.38 118 ALA A C 1
ATOM 873 O O . ALA A 1 118 ? -13.950 0.526 34.871 1.00 98.38 118 ALA A O 1
ATOM 874 N N . THR A 1 119 ? -14.254 -1.230 36.243 1.00 98.06 119 THR A N 1
ATOM 875 C CA . THR A 1 119 ? -13.118 -2.011 35.730 1.00 98.06 119 THR A CA 1
ATOM 876 C C . THR A 1 119 ? -13.304 -2.355 34.252 1.00 98.06 119 THR A C 1
ATOM 878 O O . THR A 1 119 ? -12.382 -2.161 33.459 1.00 98.06 119 THR A O 1
ATOM 881 N N . GLY A 1 120 ? -14.501 -2.791 33.856 1.00 98.12 120 GLY A N 1
ATOM 882 C CA . GLY A 1 120 ? -14.842 -3.069 32.462 1.00 98.12 120 GLY A CA 1
ATOM 883 C C . GLY A 1 120 ? -14.669 -1.868 31.533 1.00 98.12 120 GLY A C 1
ATOM 884 O O . GLY A 1 120 ? -14.037 -1.964 30.479 1.00 98.12 120 GLY A O 1
ATOM 885 N N . LEU A 1 121 ? -15.173 -0.702 31.949 1.00 98.19 121 LEU A N 1
ATOM 886 C CA . LEU A 1 121 ? -15.018 0.552 31.212 1.00 98.19 121 LEU A CA 1
ATOM 887 C C . LEU A 1 121 ? -13.545 0.960 31.096 1.00 98.19 121 LEU A C 1
ATOM 889 O O . LEU A 1 121 ? -13.106 1.394 30.028 1.00 98.19 121 LEU A O 1
ATOM 893 N N . GLN A 1 122 ? -12.764 0.811 32.170 1.00 98.38 122 GLN A N 1
ATOM 894 C CA . GLN A 1 122 ? -11.330 1.085 32.141 1.00 98.38 122 GLN A CA 1
ATOM 895 C C . GLN A 1 122 ? -10.624 0.190 31.116 1.00 98.38 122 GLN A C 1
ATOM 897 O O . GLN A 1 122 ? -9.894 0.705 30.270 1.00 98.38 122 GLN A O 1
ATOM 902 N N . GLN A 1 123 ? -10.893 -1.117 31.131 1.00 98.44 123 GLN A N 1
ATO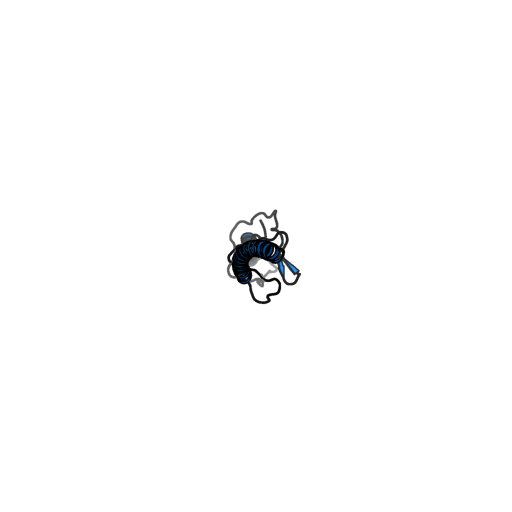M 903 C CA . GLN A 1 123 ? -10.327 -2.067 30.169 1.00 98.44 123 GLN A CA 1
ATOM 904 C C . GLN A 1 123 ? -10.697 -1.711 28.723 1.00 98.44 123 GLN A C 1
ATOM 906 O O . GLN A 1 123 ? -9.828 -1.706 27.850 1.00 98.44 123 GLN A O 1
ATOM 911 N N . ALA A 1 124 ? -11.954 -1.338 28.460 1.00 98.44 124 ALA A N 1
ATOM 912 C CA . ALA A 1 124 ? -12.391 -0.906 27.133 1.00 98.44 124 ALA A CA 1
ATOM 913 C C . ALA A 1 124 ? -11.645 0.355 26.657 1.00 98.44 124 ALA A C 1
ATOM 915 O O . ALA A 1 124 ? -11.159 0.396 25.527 1.00 98.44 124 ALA A O 1
ATOM 916 N N . ARG A 1 125 ? -11.469 1.361 27.527 1.00 98.69 125 ARG A N 1
ATOM 917 C CA . ARG A 1 125 ? -10.697 2.580 27.211 1.00 98.69 125 ARG A CA 1
ATOM 918 C C . ARG A 1 125 ? -9.226 2.272 26.924 1.00 98.69 125 ARG A C 1
ATOM 920 O O . ARG A 1 125 ? -8.669 2.798 25.965 1.00 98.69 125 ARG A O 1
ATOM 927 N N . GLN A 1 126 ? -8.612 1.391 27.712 1.00 98.75 126 GLN A N 1
ATOM 928 C CA . GLN A 1 126 ? -7.236 0.939 27.487 1.00 98.75 126 GLN A CA 1
ATOM 929 C C . GLN A 1 126 ? -7.100 0.138 26.180 1.00 98.75 126 GLN A C 1
ATOM 931 O O . GLN A 1 126 ? -6.064 0.216 25.518 1.00 98.75 126 GLN A O 1
ATOM 936 N N . ARG A 1 127 ? -8.137 -0.612 25.774 1.00 98.69 127 ARG A N 1
ATOM 937 C CA . ARG A 1 127 ? -8.166 -1.327 24.489 1.00 98.69 127 ARG A CA 1
ATOM 938 C C . ARG A 1 127 ? -8.314 -0.372 23.305 1.00 98.69 127 ARG A C 1
ATOM 940 O O . ARG A 1 127 ? -7.614 -0.543 22.313 1.00 98.69 127 ARG A O 1
ATOM 947 N N . ILE A 1 128 ? -9.165 0.649 23.418 1.00 98.62 128 ILE A N 1
ATOM 948 C CA . ILE A 1 128 ? -9.296 1.712 22.406 1.00 98.62 128 ILE A CA 1
ATOM 949 C C . ILE A 1 128 ? -7.964 2.443 22.232 1.00 98.62 128 ILE A C 1
ATOM 951 O O . ILE A 1 128 ? -7.510 2.605 21.103 1.00 98.62 128 ILE A O 1
ATOM 955 N N . LYS A 1 129 ? -7.291 2.792 23.336 1.00 98.50 129 LYS A N 1
ATOM 956 C CA . LYS A 1 129 ? -5.943 3.365 23.282 1.00 98.50 129 LYS A CA 1
ATOM 957 C C . LYS A 1 129 ? -4.963 2.448 22.545 1.00 98.50 129 LYS A C 1
ATOM 959 O O . LYS A 1 129 ? -4.217 2.920 21.702 1.00 98.50 129 LYS A O 1
ATOM 964 N N . ALA A 1 130 ? -4.973 1.146 22.830 1.00 98.75 130 ALA A N 1
ATOM 965 C CA . ALA A 1 130 ? -4.082 0.202 22.156 1.00 98.75 130 ALA A CA 1
ATOM 966 C C . ALA A 1 130 ? -4.295 0.172 20.629 1.00 98.75 130 ALA A C 1
ATOM 968 O O . ALA A 1 130 ? -3.336 0.065 19.867 1.00 98.75 130 ALA A O 1
ATOM 969 N N . LEU A 1 131 ? -5.551 0.282 20.179 1.00 98.62 131 LEU A N 1
ATOM 970 C CA . LEU A 1 131 ? -5.885 0.381 18.757 1.00 98.62 131 LEU A CA 1
ATOM 971 C C . LEU A 1 131 ? -5.424 1.715 18.158 1.00 98.62 131 LEU A C 1
ATOM 973 O O . LEU A 1 131 ? -4.868 1.725 17.062 1.00 98.62 131 LEU A O 1
ATOM 977 N N . GLU A 1 132 ? -5.611 2.824 18.875 1.00 98.69 132 GLU A N 1
ATOM 978 C CA . GLU A 1 132 ? -5.093 4.134 18.470 1.00 98.69 132 GLU A CA 1
ATOM 979 C C . GLU A 1 132 ? -3.566 4.110 18.323 1.00 98.69 132 GLU A C 1
ATOM 981 O O . GLU A 1 132 ? -3.054 4.526 17.284 1.00 98.69 132 GLU A O 1
ATOM 986 N N . ASP A 1 133 ? -2.850 3.582 19.323 1.00 98.62 133 ASP A N 1
ATOM 987 C CA . ASP A 1 133 ? -1.392 3.451 19.310 1.00 98.62 133 ASP A CA 1
ATOM 988 C C . ASP A 1 133 ? -0.940 2.685 18.055 1.00 98.62 133 ASP A C 1
ATOM 990 O O . ASP A 1 133 ? -0.059 3.150 17.336 1.00 98.62 133 ASP A O 1
ATOM 994 N N . ALA A 1 134 ? -1.592 1.563 17.722 1.00 98.75 134 ALA A N 1
ATOM 995 C CA . ALA A 1 134 ? -1.266 0.774 16.533 1.00 98.75 134 ALA A CA 1
ATOM 996 C C . ALA A 1 134 ? -1.489 1.551 15.220 1.00 98.75 134 ALA A C 1
ATOM 998 O O . ALA A 1 134 ? -0.618 1.580 14.347 1.00 98.75 134 ALA A O 1
ATOM 999 N N . ILE A 1 135 ? -2.638 2.217 15.077 1.00 98.56 135 ILE A N 1
ATOM 1000 C CA . ILE A 1 135 ? -2.985 3.009 13.884 1.00 98.56 135 ILE A CA 1
ATOM 1001 C C . ILE A 1 135 ? -2.020 4.198 13.720 1.00 98.56 135 ILE A C 1
ATOM 1003 O O . ILE A 1 135 ? -1.602 4.517 12.600 1.00 98.56 135 ILE A O 1
ATOM 1007 N N . ARG A 1 136 ? -1.621 4.824 14.832 1.00 98.50 136 ARG A N 1
ATOM 1008 C CA . ARG A 1 136 ? -0.632 5.908 14.884 1.00 98.50 136 ARG A CA 1
ATOM 1009 C C . ARG A 1 136 ? 0.769 5.418 14.524 1.00 98.50 136 ARG A C 1
ATOM 1011 O O . ARG A 1 136 ? 1.433 6.059 13.716 1.00 98.50 136 ARG A O 1
ATOM 1018 N N . THR A 1 137 ? 1.201 4.264 15.036 1.00 98.25 137 THR A N 1
ATOM 1019 C CA . THR A 1 137 ? 2.491 3.644 14.680 1.00 98.25 137 THR A CA 1
ATOM 1020 C C . THR A 1 137 ? 2.567 3.290 13.195 1.00 98.25 137 THR A C 1
ATOM 1022 O O . THR A 1 137 ? 3.600 3.519 12.571 1.00 98.25 137 THR A O 1
ATOM 1025 N N . HIS A 1 138 ? 1.473 2.815 12.593 1.00 98.19 138 HIS A N 1
ATOM 1026 C CA . HIS A 1 138 ? 1.388 2.629 11.138 1.00 98.19 138 HIS A CA 1
ATOM 1027 C C . HIS A 1 138 ? 1.364 3.948 10.348 1.00 98.19 138 HIS A C 1
ATOM 1029 O O . HIS A 1 138 ? 1.528 3.943 9.129 1.00 98.19 138 HIS A O 1
ATOM 1035 N N . GLY A 1 139 ? 1.167 5.086 11.016 1.00 98.12 139 GLY A N 1
ATOM 1036 C CA . GLY A 1 139 ? 1.138 6.404 10.397 1.00 98.12 139 GLY A CA 1
ATOM 1037 C C . GLY A 1 139 ? -0.161 6.719 9.659 1.00 98.12 139 GLY A C 1
ATOM 1038 O O . GLY A 1 139 ? -0.152 7.603 8.802 1.00 98.12 139 GLY A O 1
ATOM 1039 N N . LEU A 1 140 ? -1.258 6.019 9.969 1.00 98.44 140 LEU A N 1
ATOM 1040 C CA . LEU A 1 140 ? -2.580 6.283 9.386 1.00 98.44 140 LEU A CA 1
ATOM 1041 C C . LEU A 1 140 ? -3.250 7.518 10.014 1.00 98.44 140 LEU A C 1
ATOM 1043 O O . LEU A 1 140 ? -4.020 8.204 9.340 1.00 98.44 140 LEU A O 1
ATOM 1047 N N . ILE A 1 141 ? -2.907 7.834 11.266 1.00 98.62 141 ILE A N 1
ATOM 1048 C CA . ILE A 1 141 ? -3.260 9.076 11.974 1.00 98.62 141 ILE A CA 1
ATOM 1049 C C . ILE A 1 141 ? -1.991 9.767 12.500 1.00 98.62 141 ILE A C 1
ATOM 1051 O O . ILE A 1 141 ? -0.953 9.113 12.641 1.00 98.62 141 ILE A O 1
ATOM 1055 N N . ASN A 1 142 ? -2.049 11.081 12.743 1.00 96.69 142 ASN A N 1
ATOM 1056 C CA . ASN A 1 142 ? -0.960 11.865 13.344 1.00 96.69 142 ASN A CA 1
ATOM 1057 C C . ASN A 1 142 ? -0.983 11.795 14.859 1.00 96.69 142 ASN A C 1
ATOM 1059 O O . ASN A 1 142 ? -2.091 11.824 15.435 1.00 96.69 142 ASN A O 1
#

Foldseek 3Di:
DVVVVVVVVVVVVVVVVVVVVVVVVVVVVVVVVVVVVVVVVVVVCVVPDDDPPDPDDDDDPDDDDDPAADDDPNHGDAGAAAEDDDQDDDAADPDDADPPDDQDDDPDDDVVSVVVVVVNVVNVVNPVNNVVVVCVVVRNYD